Protein AF-A0A9E5UVK5-F1 (afdb_monomer)

Radius of gyration: 18.66 Å; Cα contacts (8 Å, |Δi|>4): 132; chains: 1; bounding box: 50×35×37 Å

pLDDT: mean 87.18, std 18.0, range [34.25, 98.62]

Foldseek 3Di:
DEAEQAFPQADLAALDGDPPTAAHLAYEHEDDRGVNCVDPPRVRSHRHYHYDYPPDDCPPPVVVPDPDDDDDPVNVVVPDDDDDPPDDPPDPPPDDPPPPD

Solvent-accessible surface area (backbone atoms only — not comparable to full-atom values): 6326 Å² total; per-residue (Å²): 97,74,22,71,59,49,32,64,48,49,37,53,74,68,2,50,65,43,96,80,41,51,68,19,59,27,20,46,19,62,77,52,85,48,58,4,57,73,24,75,67,21,34,74,29,27,47,50,78,40,73,43,82,80,77,76,66,86,81,40,69,71,63,74,67,59,88,78,79,86,87,40,76,64,61,52,57,73,68,52,77,88,78,67,89,86,67,65,92,73,79,68,77,90,69,80,81,78,78,81,127

Mean predicted aligned error: 8.2 Å

Sequence (101 aa):
MIAVDCPSGLDCDTGELDPLTLEADETVTFGAAKPGLLTFPGAEAVGVLHIANIGLDPALETLAQVKLELATAETVRAALPERPATRTKAPLARRLWFLVA

Structure (mmCIF, N/CA/C/O backbone):
data_AF-A0A9E5UVK5-F1
#
_entry.id   AF-A0A9E5UVK5-F1
#
loop_
_atom_site.group_PDB
_atom_site.id
_atom_site.type_symbol
_atom_site.label_atom_id
_atom_site.label_alt_id
_atom_site.label_comp_id
_atom_site.label_asym_id
_atom_site.label_entity_id
_atom_site.label_seq_id
_atom_site.pdbx_PDB_ins_code
_atom_site.Cartn_x
_atom_site.Cartn_y
_atom_site.Cartn_z
_atom_site.occupancy
_atom_site.B_iso_or_equiv
_atom_site.auth_seq_id
_atom_site.auth_comp_id
_atom_site.auth_asym_id
_atom_site.auth_atom_id
_atom_site.pdbx_PDB_model_num
ATOM 1 N N . MET A 1 1 ? -15.974 -8.384 5.811 1.00 91.88 1 MET A N 1
ATOM 2 C CA . MET A 1 1 ? -16.244 -6.972 5.495 1.00 91.88 1 MET A CA 1
ATOM 3 C C . MET A 1 1 ? -15.277 -6.535 4.415 1.00 91.88 1 MET A C 1
ATOM 5 O O . MET A 1 1 ? -14.105 -6.874 4.498 1.00 91.88 1 MET A O 1
ATOM 9 N N . ILE A 1 2 ? -15.782 -5.832 3.402 1.00 97.88 2 ILE A N 1
ATOM 10 C CA . ILE A 1 2 ? -14.988 -5.392 2.251 1.00 97.88 2 ILE A CA 1
ATOM 11 C C . ILE A 1 2 ? -14.930 -3.869 2.269 1.00 97.88 2 ILE A C 1
ATOM 13 O O . ILE A 1 2 ? -15.978 -3.218 2.259 1.00 97.88 2 ILE A O 1
ATOM 17 N N . ALA A 1 3 ? -13.722 -3.319 2.287 1.00 98.19 3 ALA A N 1
ATOM 18 C CA . ALA A 1 3 ? -13.494 -1.898 2.103 1.00 98.19 3 ALA A CA 1
ATOM 19 C C . ALA A 1 3 ? -13.378 -1.562 0.612 1.00 98.19 3 ALA A C 1
ATOM 21 O O . ALA A 1 3 ? -12.741 -2.274 -0.170 1.00 98.19 3 ALA A O 1
ATOM 22 N N . VAL A 1 4 ? -13.999 -0.453 0.223 1.00 98.00 4 VAL A N 1
ATOM 23 C CA . VAL A 1 4 ? -13.909 0.091 -1.131 1.00 98.00 4 VAL A CA 1
ATOM 24 C C . VAL A 1 4 ? -12.973 1.287 -1.077 1.00 98.00 4 VAL A C 1
ATOM 26 O O . VAL A 1 4 ? -13.208 2.232 -0.334 1.00 98.00 4 VAL A O 1
ATOM 29 N N . ASP A 1 5 ? -11.918 1.231 -1.875 1.00 97.50 5 ASP A N 1
ATOM 30 C CA . ASP A 1 5 ? -10.780 2.144 -1.911 1.00 97.50 5 ASP A CA 1
ATOM 31 C C . ASP A 1 5 ? -9.832 2.074 -0.704 1.00 97.50 5 ASP A C 1
ATOM 33 O O . ASP A 1 5 ? -8.639 1.799 -0.884 1.00 97.50 5 ASP A O 1
ATOM 37 N N . CYS A 1 6 ? -10.365 2.269 0.503 1.00 97.31 6 CYS A N 1
ATOM 38 C CA . CYS A 1 6 ? -9.663 2.144 1.779 1.00 97.31 6 CYS A CA 1
ATOM 39 C C . CYS A 1 6 ? -10.637 1.831 2.931 1.00 97.31 6 CYS A C 1
ATOM 41 O O . CYS A 1 6 ? -11.833 2.134 2.827 1.00 97.31 6 CYS A O 1
ATOM 43 N N . PRO A 1 7 ? -10.163 1.231 4.037 1.00 98.00 7 PRO A N 1
ATOM 44 C CA . PRO A 1 7 ? -10.939 1.141 5.269 1.00 98.00 7 PRO A CA 1
ATOM 45 C C . PRO A 1 7 ? -11.406 2.526 5.729 1.00 98.00 7 PRO A C 1
ATOM 47 O O . PRO A 1 7 ? -10.629 3.477 5.781 1.00 98.00 7 PRO A O 1
ATOM 50 N N . SER A 1 8 ? -12.688 2.664 6.067 1.00 97.50 8 SER A N 1
ATOM 51 C CA . SER A 1 8 ? -13.209 3.943 6.560 1.00 97.50 8 SER A CA 1
ATOM 52 C C . SER A 1 8 ? -12.552 4.302 7.894 1.00 97.50 8 SER A C 1
ATOM 54 O O . SER A 1 8 ? -12.638 3.519 8.835 1.00 97.50 8 SER A O 1
ATOM 56 N N . GLY A 1 9 ? -11.925 5.481 7.961 1.00 96.94 9 GLY A N 1
ATOM 57 C CA . GLY A 1 9 ? -11.139 5.939 9.115 1.00 96.94 9 GLY A CA 1
ATOM 58 C C . GLY A 1 9 ? -9.619 5.849 8.923 1.00 96.94 9 GLY A C 1
ATOM 59 O O . GLY A 1 9 ? -8.887 6.433 9.715 1.00 96.94 9 GLY A O 1
ATOM 60 N N . LEU A 1 10 ? -9.144 5.194 7.857 1.00 98.19 10 LEU A N 1
ATOM 61 C CA . LEU A 1 10 ? -7.728 5.152 7.486 1.00 98.19 10 LEU A CA 1
ATOM 62 C C . LEU A 1 10 ? -7.335 6.382 6.650 1.00 98.19 10 LEU A C 1
ATOM 64 O O . LEU A 1 10 ? -7.989 6.702 5.653 1.00 98.19 10 LEU A O 1
ATOM 68 N N . ASP A 1 11 ? -6.223 7.028 7.001 1.00 98.06 11 ASP A N 1
ATOM 69 C CA . ASP A 1 11 ? -5.550 8.015 6.153 1.00 98.06 11 ASP A CA 1
ATOM 70 C C . ASP A 1 11 ? -4.714 7.300 5.075 1.00 98.06 11 ASP A C 1
ATOM 72 O O . ASP A 1 11 ? -3.746 6.590 5.360 1.00 98.06 11 ASP A O 1
ATOM 76 N N . CYS A 1 12 ? -5.103 7.477 3.810 1.00 96.62 12 CYS A N 1
ATOM 77 C CA . CYS A 1 12 ? -4.488 6.803 2.665 1.00 96.62 12 CYS A CA 1
ATOM 78 C C . CYS A 1 12 ? -3.061 7.259 2.350 1.00 96.62 12 CYS A C 1
ATOM 80 O O . CYS A 1 12 ? -2.353 6.542 1.639 1.00 96.62 12 CYS A O 1
ATOM 82 N N . ASP A 1 13 ? -2.630 8.413 2.844 1.00 96.56 13 ASP A N 1
ATOM 83 C CA . ASP A 1 13 ? -1.293 8.940 2.589 1.00 96.56 13 ASP A CA 1
ATOM 84 C C . ASP A 1 13 ? -0.314 8.523 3.690 1.00 96.56 13 ASP A C 1
ATOM 86 O O . ASP A 1 13 ? 0.837 8.192 3.397 1.00 96.56 13 ASP A O 1
ATOM 90 N N . THR A 1 14 ? -0.769 8.503 4.945 1.00 97.62 14 THR A N 1
ATOM 91 C CA . THR A 1 14 ? 0.097 8.288 6.118 1.00 97.62 14 THR A CA 1
ATOM 92 C C . THR A 1 14 ? -0.020 6.890 6.727 1.00 97.62 14 THR A C 1
ATOM 94 O O . THR A 1 14 ? 0.958 6.382 7.275 1.00 97.62 14 THR A O 1
ATOM 97 N N . GLY A 1 15 ? -1.186 6.250 6.612 1.00 97.94 15 GLY A N 1
ATOM 98 C CA . GLY A 1 15 ? -1.512 5.004 7.307 1.00 97.94 15 GLY A CA 1
ATOM 99 C C . GLY A 1 15 ? -1.978 5.207 8.752 1.00 97.94 15 GLY A C 1
ATOM 100 O O . GLY A 1 15 ? -2.122 4.223 9.478 1.00 97.94 15 GLY A O 1
ATOM 101 N N . GLU A 1 16 ? -2.207 6.448 9.192 1.00 98.44 16 GLU A N 1
ATOM 102 C CA . GLU A 1 16 ? -2.845 6.721 10.482 1.00 98.44 16 GLU A CA 1
ATOM 103 C C . GLU A 1 16 ? -4.299 6.224 10.489 1.00 98.44 16 GLU A C 1
ATOM 105 O O . GLU A 1 16 ? -4.988 6.242 9.468 1.00 98.44 16 GLU A O 1
ATOM 110 N N . LEU A 1 17 ? -4.761 5.764 11.654 1.00 98.19 17 LEU A N 1
ATOM 111 C CA . LEU A 1 17 ? -6.114 5.252 11.849 1.00 98.19 17 LEU A CA 1
ATOM 112 C C . LEU A 1 17 ? -6.877 6.130 12.836 1.00 98.19 17 LEU A C 1
ATOM 114 O O . LEU A 1 17 ? -6.399 6.401 13.940 1.00 98.19 17 LEU A O 1
ATOM 118 N N . ASP A 1 18 ? -8.100 6.505 12.472 1.00 98.00 18 ASP A N 1
ATOM 119 C CA . ASP A 1 18 ? -9.081 6.992 13.435 1.00 98.00 18 ASP A CA 1
ATOM 120 C C . ASP A 1 18 ? -9.393 5.881 14.462 1.00 98.00 18 ASP A C 1
ATOM 122 O O . ASP A 1 18 ? -9.448 4.704 14.082 1.00 98.00 18 ASP A O 1
ATOM 126 N N . PRO A 1 19 ? -9.646 6.204 15.746 1.00 96.88 19 PRO A N 1
ATOM 127 C CA . PRO A 1 19 ? -10.001 5.209 16.762 1.00 96.88 19 PRO A CA 1
ATOM 128 C C . PRO A 1 19 ? -11.234 4.351 16.439 1.00 96.88 19 PRO A C 1
ATOM 130 O O . PRO A 1 19 ? -11.417 3.298 17.049 1.00 96.88 19 PRO A O 1
ATOM 133 N N . LEU A 1 20 ? -12.096 4.805 15.526 1.00 96.50 20 LEU A N 1
ATOM 134 C CA . LEU A 1 20 ? -13.286 4.096 15.057 1.00 96.50 20 LEU A CA 1
ATOM 135 C C . LEU A 1 20 ? -13.071 3.390 13.710 1.00 96.50 20 LEU A C 1
ATOM 137 O O . LEU A 1 20 ? -14.046 2.920 13.117 1.00 96.50 20 LEU A O 1
ATOM 141 N N . THR A 1 21 ? -11.829 3.313 13.218 1.00 97.38 21 THR A N 1
ATOM 142 C CA . THR A 1 21 ? -11.519 2.595 11.978 1.00 97.38 21 THR A CA 1
ATOM 143 C C . THR A 1 21 ? -11.944 1.140 12.101 1.00 97.38 21 THR A C 1
ATOM 145 O O . THR A 1 21 ? -11.631 0.457 13.076 1.00 97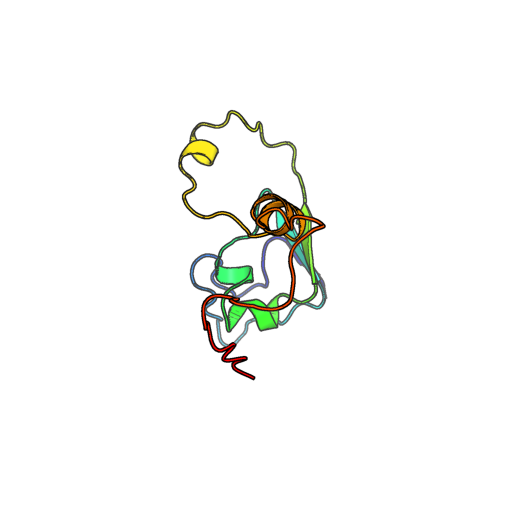.38 21 THR A O 1
ATOM 148 N N . LEU A 1 22 ? -12.647 0.660 11.082 1.00 93.31 22 LEU A N 1
ATOM 149 C CA . LEU A 1 22 ? -13.044 -0.735 10.982 1.00 93.31 22 LEU A CA 1
ATOM 150 C C . LEU A 1 22 ? -12.009 -1.516 10.163 1.00 93.31 22 LEU A C 1
ATOM 152 O O . LEU A 1 22 ? -11.752 -1.168 9.012 1.00 93.31 22 LEU A O 1
ATOM 156 N N . GLU A 1 23 ? -11.463 -2.590 10.731 1.00 96.12 23 GLU A N 1
ATOM 157 C CA . GLU A 1 23 ? -10.550 -3.503 10.029 1.00 96.12 23 GLU A CA 1
ATOM 158 C C . GLU A 1 23 ? -11.287 -4.290 8.942 1.00 96.12 23 GLU A C 1
ATOM 160 O O . GLU A 1 23 ? -12.267 -4.979 9.221 1.00 96.12 23 GLU A O 1
ATOM 165 N N . ALA A 1 24 ? -10.822 -4.203 7.699 1.00 98.19 24 ALA A N 1
ATOM 166 C CA . ALA A 1 24 ? -11.381 -4.931 6.571 1.00 98.19 24 ALA A CA 1
ATOM 167 C C . ALA A 1 24 ? -10.767 -6.334 6.435 1.00 98.19 24 ALA A C 1
ATOM 169 O O . ALA A 1 24 ? -9.571 -6.521 6.636 1.00 98.19 24 ALA A O 1
ATOM 170 N N . ASP A 1 25 ? -11.575 -7.312 6.011 1.00 98.50 25 ASP A N 1
ATOM 171 C CA . ASP A 1 25 ? -11.057 -8.629 5.604 1.00 98.50 25 ASP A CA 1
ATOM 172 C C . ASP A 1 25 ? -10.400 -8.540 4.214 1.00 98.50 25 ASP A C 1
ATOM 174 O O . ASP A 1 25 ? -9.398 -9.198 3.931 1.00 98.50 25 ASP A O 1
ATOM 178 N N . GLU A 1 26 ? -10.963 -7.692 3.347 1.00 98.56 26 GLU A N 1
ATOM 179 C CA . GLU A 1 26 ? -10.469 -7.400 2.002 1.00 98.56 26 GLU A CA 1
ATOM 180 C C . GLU A 1 26 ? -10.654 -5.910 1.683 1.00 98.56 26 GLU A C 1
ATOM 182 O O . GLU A 1 26 ? -11.670 -5.307 2.043 1.00 98.56 26 GLU A O 1
ATOM 187 N N . THR A 1 27 ? -9.719 -5.326 0.936 1.00 98.62 27 THR A N 1
ATOM 188 C CA . THR A 1 27 ? -9.804 -3.951 0.428 1.00 98.62 27 THR A CA 1
ATOM 189 C C . THR A 1 27 ? -9.611 -3.947 -1.080 1.00 98.62 27 THR A C 1
ATOM 191 O O . THR A 1 27 ? -8.596 -4.427 -1.582 1.00 98.62 27 THR A O 1
ATOM 194 N N . VAL A 1 28 ? -10.548 -3.355 -1.820 1.00 98.56 28 VAL A N 1
ATOM 195 C CA . VAL A 1 28 ? -10.420 -3.149 -3.271 1.00 98.56 28 VAL A CA 1
ATOM 196 C C . VAL A 1 28 ? -10.093 -1.688 -3.538 1.00 98.56 28 VAL A C 1
ATOM 198 O O . VAL A 1 28 ? -10.968 -0.834 -3.445 1.00 98.56 28 VAL A O 1
ATOM 201 N N . THR A 1 29 ? -8.842 -1.402 -3.885 1.00 98.00 29 THR A N 1
ATOM 202 C CA . THR A 1 29 ? -8.360 -0.055 -4.203 1.00 98.00 29 THR A CA 1
ATOM 203 C C . THR A 1 29 ? -8.240 0.162 -5.706 1.00 98.00 29 THR A C 1
ATOM 205 O O . THR A 1 29 ? -8.039 -0.788 -6.460 1.00 98.00 29 THR A O 1
ATOM 208 N N . PHE A 1 30 ? -8.361 1.405 -6.170 1.00 96.75 30 PHE A N 1
ATOM 209 C C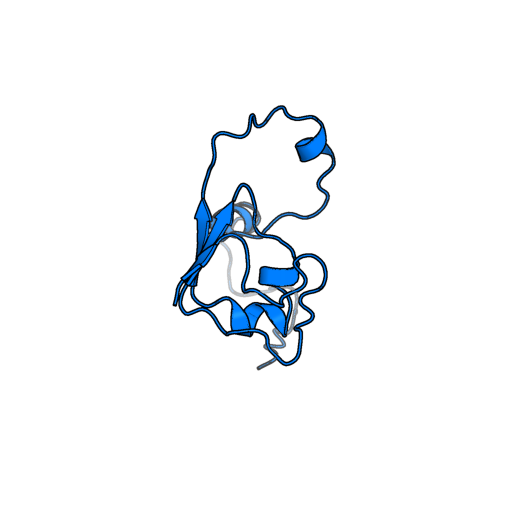A . PHE A 1 30 ? -8.413 1.701 -7.606 1.00 96.75 30 PHE A CA 1
ATOM 210 C C . PHE A 1 30 ? -7.140 2.356 -8.134 1.00 96.75 30 PHE A C 1
ATOM 212 O O . PHE A 1 30 ? -6.597 3.273 -7.512 1.00 96.75 30 PHE A O 1
ATOM 219 N N . GLY A 1 31 ? -6.707 1.918 -9.317 1.00 93.62 31 GLY A N 1
ATOM 220 C CA . GLY A 1 31 ? -5.590 2.494 -10.069 1.00 93.62 31 GLY A CA 1
ATOM 221 C C . GLY A 1 31 ? -4.220 2.107 -9.517 1.00 93.62 31 GLY A C 1
ATOM 222 O O . GLY A 1 31 ? -3.431 1.487 -10.224 1.00 93.62 31 GLY A O 1
ATOM 223 N N . ALA A 1 32 ? -3.950 2.434 -8.256 1.00 93.25 32 ALA A N 1
ATOM 224 C CA . ALA A 1 32 ? -2.702 2.120 -7.570 1.00 93.25 32 ALA A CA 1
ATOM 225 C C . ALA A 1 32 ? -2.932 1.929 -6.064 1.00 93.25 32 ALA A C 1
ATOM 227 O O . ALA A 1 32 ? -3.901 2.443 -5.497 1.00 93.25 32 ALA A O 1
ATOM 228 N N . ALA A 1 33 ? -2.018 1.205 -5.414 1.00 95.56 33 ALA A N 1
ATOM 229 C CA . ALA A 1 33 ? -1.974 1.136 -3.959 1.00 95.56 33 ALA A CA 1
ATOM 230 C C . ALA A 1 33 ? -1.527 2.483 -3.381 1.00 95.56 33 ALA A C 1
ATOM 232 O O . ALA A 1 33 ? -0.504 3.032 -3.795 1.00 95.56 33 ALA A O 1
ATOM 233 N N . LYS A 1 34 ? -2.292 2.999 -2.418 1.00 95.69 34 LYS A N 1
ATOM 234 C CA . LYS A 1 34 ? -1.944 4.218 -1.686 1.00 95.69 34 LYS A CA 1
ATOM 235 C C . LYS A 1 34 ? -0.934 3.889 -0.575 1.00 95.69 34 LYS A C 1
ATOM 237 O O . LYS A 1 34 ? -1.011 2.787 -0.024 1.00 95.69 34 LYS A O 1
ATOM 242 N N . PRO A 1 35 ? -0.003 4.795 -0.224 1.00 96.81 35 PRO A N 1
ATOM 243 C CA . PRO A 1 35 ? 1.053 4.505 0.752 1.00 96.81 35 PRO A CA 1
ATOM 244 C C . PRO A 1 35 ? 0.527 4.066 2.125 1.00 96.81 35 PRO A C 1
ATOM 246 O O . PRO A 1 35 ? 1.058 3.124 2.716 1.00 96.81 35 PRO A O 1
ATOM 249 N N . GLY A 1 36 ? -0.549 4.687 2.605 1.00 97.81 36 GLY A N 1
ATOM 250 C CA . GLY A 1 36 ? -1.185 4.373 3.883 1.00 97.81 36 GLY A CA 1
ATOM 251 C C . GLY A 1 36 ? -1.806 2.977 3.950 1.00 97.81 36 GLY A C 1
ATOM 252 O O . GLY A 1 36 ? -1.930 2.421 5.034 1.00 97.81 36 GLY A O 1
ATOM 253 N N . LEU A 1 37 ? -2.102 2.345 2.805 1.00 98.06 37 LEU A N 1
ATOM 254 C CA . LEU A 1 37 ? -2.570 0.950 2.759 1.00 98.06 37 LEU A CA 1
ATOM 255 C C . LEU A 1 37 ? -1.444 -0.067 3.000 1.00 98.06 37 LEU A C 1
ATOM 257 O O . LEU A 1 37 ? -1.704 -1.252 3.190 1.00 98.06 37 LEU A O 1
ATOM 261 N N . LEU A 1 38 ? -0.191 0.384 2.928 1.00 97.25 38 LEU A N 1
ATOM 262 C CA . LEU A 1 38 ? 1.016 -0.436 3.051 1.00 97.25 38 LEU A CA 1
ATOM 263 C C . LEU A 1 38 ? 1.884 -0.015 4.245 1.00 97.25 38 LEU A C 1
ATOM 265 O O . LEU A 1 38 ? 2.903 -0.646 4.520 1.00 97.25 38 LEU A O 1
ATOM 269 N N . THR A 1 39 ? 1.489 1.053 4.939 1.00 97.62 39 THR A N 1
ATOM 270 C CA . THR A 1 39 ? 2.206 1.626 6.078 1.00 97.62 39 THR A CA 1
ATOM 271 C C . THR A 1 39 ? 1.458 1.284 7.357 1.00 97.62 39 THR A C 1
ATOM 273 O O . THR A 1 39 ? 0.239 1.409 7.418 1.00 97.62 39 THR A O 1
ATOM 276 N N . PHE A 1 40 ? 2.176 0.828 8.382 1.00 97.12 40 PHE A N 1
ATOM 277 C CA . PHE A 1 40 ? 1.581 0.542 9.687 1.00 97.12 40 PHE A CA 1
ATOM 278 C C . PHE A 1 40 ? 1.256 1.848 10.435 1.00 97.12 40 PHE A C 1
ATOM 280 O O . PHE A 1 40 ? 2.063 2.778 10.374 1.00 97.12 40 PHE A O 1
ATOM 287 N N . PRO A 1 41 ? 0.132 1.918 11.176 1.00 97.19 41 PRO A N 1
ATOM 288 C CA . PRO A 1 41 ? -0.797 0.818 11.477 1.00 97.19 41 PRO A CA 1
ATOM 289 C C . PRO A 1 41 ? -1.813 0.493 10.368 1.00 97.19 41 PRO A C 1
ATOM 291 O O . PRO A 1 41 ? -2.384 -0.591 10.382 1.00 97.19 41 PRO A O 1
ATOM 294 N N . GLY A 1 42 ? -2.013 1.372 9.384 1.00 97.56 42 GLY A N 1
ATOM 295 C CA . GLY A 1 42 ? -3.008 1.207 8.320 1.00 97.56 42 GLY A CA 1
ATOM 296 C C . GLY A 1 42 ? -2.979 -0.150 7.611 1.00 97.56 42 GLY A C 1
ATOM 297 O O . GLY A 1 42 ? -4.031 -0.743 7.396 1.00 97.56 42 GLY A O 1
ATOM 298 N N . ALA A 1 43 ? -1.791 -0.695 7.341 1.00 97.62 43 ALA A N 1
ATOM 299 C CA . ALA A 1 43 ? -1.618 -2.017 6.732 1.00 97.62 43 ALA A CA 1
ATOM 300 C C . ALA A 1 43 ? -2.310 -3.170 7.496 1.00 97.62 43 ALA A C 1
ATOM 302 O O . ALA A 1 43 ? -2.707 -4.151 6.869 1.00 97.62 43 ALA A O 1
ATOM 303 N N . GLU A 1 44 ? -2.490 -3.064 8.818 1.00 97.06 44 GLU A N 1
ATOM 304 C CA . GLU A 1 44 ? -3.199 -4.076 9.622 1.00 97.06 44 GLU A CA 1
ATOM 305 C C . GLU A 1 44 ? -4.711 -4.032 9.393 1.00 97.06 44 GLU A C 1
ATOM 307 O O . GLU A 1 44 ? -5.366 -5.070 9.399 1.00 97.06 44 GLU A O 1
ATOM 312 N N . ALA A 1 45 ? -5.261 -2.850 9.110 1.00 97.62 45 ALA A N 1
ATOM 313 C CA . ALA A 1 45 ? -6.694 -2.653 8.914 1.00 97.62 45 ALA A CA 1
ATOM 314 C C . ALA A 1 45 ? -7.176 -2.970 7.486 1.00 97.62 45 ALA A C 1
ATOM 316 O O . ALA A 1 45 ? -8.374 -2.899 7.217 1.00 97.62 45 ALA A O 1
ATOM 317 N N . VAL A 1 46 ? -6.271 -3.275 6.550 1.00 98.12 46 VAL A N 1
ATOM 318 C CA . VAL A 1 46 ? -6.580 -3.413 5.112 1.00 98.12 46 VAL A CA 1
ATOM 319 C C . VAL A 1 46 ? -6.999 -4.833 4.715 1.00 98.12 46 VAL A C 1
ATOM 321 O O . VAL A 1 46 ? -7.717 -4.997 3.722 1.00 98.12 46 VAL A O 1
ATOM 324 N N . GLY A 1 47 ? -6.560 -5.854 5.454 1.00 97.62 47 GLY A N 1
ATOM 325 C CA . GLY A 1 47 ? -6.773 -7.253 5.077 1.00 97.62 47 GLY A CA 1
ATOM 326 C C . GLY A 1 47 ? -6.098 -7.604 3.744 1.00 97.62 47 GLY A C 1
ATOM 327 O O . GLY A 1 47 ? -4.978 -7.169 3.459 1.00 97.62 47 GLY A O 1
ATOM 328 N N . VAL A 1 48 ? -6.762 -8.400 2.901 1.00 98.12 48 VAL A N 1
ATOM 329 C CA . VAL A 1 48 ? -6.253 -8.710 1.554 1.00 98.12 48 VAL A CA 1
ATOM 330 C C . VAL A 1 48 ? -6.463 -7.513 0.623 1.00 98.12 48 VAL A C 1
ATOM 332 O O . VAL A 1 48 ? -7.592 -7.127 0.328 1.00 98.12 48 VAL A O 1
ATOM 335 N N . LEU A 1 49 ? -5.368 -6.935 0.122 1.00 97.88 49 LEU A N 1
ATOM 336 C CA . LEU A 1 49 ? -5.415 -5.796 -0.795 1.00 97.88 49 LEU A CA 1
ATOM 337 C C . LEU A 1 49 ? -5.516 -6.242 -2.263 1.00 97.88 49 LEU A C 1
ATOM 339 O O . LEU A 1 49 ? -4.636 -6.924 -2.790 1.00 97.88 49 LEU A O 1
ATOM 343 N N . HIS A 1 50 ? -6.543 -5.756 -2.953 1.00 97.88 50 HIS A N 1
ATOM 344 C CA . HIS A 1 50 ? -6.744 -5.898 -4.391 1.00 97.88 50 HIS A CA 1
ATOM 345 C C . HIS A 1 50 ? -6.581 -4.539 -5.077 1.00 97.88 50 HIS A C 1
ATOM 347 O O . HIS A 1 50 ? -7.226 -3.569 -4.690 1.00 97.88 50 HIS A O 1
ATOM 353 N N . ILE A 1 51 ? -5.761 -4.466 -6.130 1.00 97.00 51 ILE A N 1
ATOM 354 C CA . ILE A 1 51 ? -5.608 -3.253 -6.947 1.00 97.00 51 ILE A CA 1
ATOM 355 C C . ILE A 1 51 ? -6.407 -3.439 -8.238 1.00 97.00 51 ILE A C 1
ATOM 357 O O . ILE A 1 51 ? -6.001 -4.172 -9.140 1.00 97.00 51 ILE A O 1
ATOM 361 N N . ALA A 1 52 ? -7.564 -2.793 -8.318 1.00 97.50 52 ALA A N 1
ATOM 362 C CA . ALA A 1 52 ? -8.445 -2.840 -9.471 1.00 97.50 52 ALA A CA 1
ATOM 363 C C . ALA A 1 52 ? -8.020 -1.817 -10.536 1.00 97.50 52 ALA A C 1
ATOM 365 O O . ALA A 1 52 ? -7.903 -0.615 -10.276 1.00 97.50 52 ALA A O 1
ATOM 366 N N . ASN A 1 53 ? -7.838 -2.298 -11.767 1.00 94.06 53 ASN A N 1
ATOM 367 C CA . ASN A 1 53 ? -7.643 -1.440 -12.927 1.00 94.06 53 ASN A CA 1
ATOM 368 C C . ASN A 1 53 ? -8.995 -0.856 -13.367 1.00 94.06 53 ASN A C 1
ATOM 370 O O . ASN A 1 53 ? -9.913 -1.598 -13.708 1.00 94.06 53 ASN A O 1
ATOM 374 N N . ILE A 1 54 ? -9.094 0.472 -13.381 1.00 95.56 54 ILE A N 1
ATOM 375 C CA . ILE A 1 54 ? -10.299 1.218 -13.775 1.00 95.56 54 ILE A CA 1
ATOM 376 C C . ILE A 1 54 ? -10.187 1.845 -15.177 1.00 95.56 54 ILE A C 1
ATOM 378 O O . ILE A 1 54 ? -11.005 2.683 -15.543 1.00 95.56 54 ILE A O 1
ATOM 382 N N . GLY A 1 55 ? -9.178 1.455 -15.962 1.00 94.56 55 GLY A N 1
ATOM 383 C CA . GLY A 1 55 ? -8.963 1.953 -17.323 1.00 94.56 55 GLY A CA 1
ATOM 384 C C . GLY A 1 55 ? -8.259 3.309 -17.388 1.00 94.56 55 GLY A C 1
ATOM 385 O O . GLY A 1 55 ? -8.540 4.091 -18.292 1.00 94.56 55 GLY A O 1
ATOM 386 N N . LEU A 1 56 ? -7.365 3.603 -16.435 1.00 91.44 56 LEU A N 1
ATOM 387 C CA . LEU A 1 56 ? -6.522 4.801 -16.505 1.00 91.44 56 LEU A CA 1
ATOM 388 C C . LEU A 1 56 ? -5.590 4.716 -17.718 1.00 91.44 56 LEU A C 1
ATOM 390 O O . LEU A 1 56 ? -4.946 3.688 -17.931 1.00 91.44 56 LEU A O 1
ATOM 394 N N . ASP A 1 57 ? -5.500 5.801 -18.486 1.00 93.38 57 ASP A N 1
ATOM 395 C CA . ASP A 1 57 ? -4.526 5.915 -19.570 1.00 93.38 57 ASP A CA 1
ATOM 396 C C . ASP A 1 57 ? -3.106 5.990 -18.969 1.00 93.38 57 ASP A C 1
ATOM 398 O O . ASP A 1 57 ? -2.824 6.904 -18.188 1.00 93.38 57 ASP A O 1
ATOM 402 N N . PRO A 1 58 ? -2.192 5.060 -19.308 1.00 87.50 58 PRO A N 1
ATOM 403 C CA . PRO A 1 58 ? -0.812 5.098 -18.827 1.00 87.50 58 PRO A CA 1
ATOM 404 C C . PRO A 1 58 ? -0.054 6.379 -19.207 1.00 87.50 58 PRO A C 1
ATOM 406 O O . PRO A 1 58 ? 0.951 6.695 -18.574 1.00 87.50 58 PRO A O 1
ATOM 409 N N . ALA A 1 59 ? -0.515 7.110 -20.227 1.00 91.69 59 ALA A N 1
ATOM 410 C CA . ALA A 1 59 ? 0.080 8.363 -20.686 1.00 91.69 59 ALA A CA 1
ATOM 411 C C . ALA A 1 59 ? -0.401 9.608 -19.915 1.00 91.69 59 ALA A C 1
ATOM 413 O O . ALA A 1 59 ? -0.027 10.726 -20.273 1.00 91.69 59 ALA A O 1
ATOM 414 N N . LEU A 1 60 ? -1.216 9.451 -18.864 1.00 91.69 60 LEU A N 1
ATOM 415 C CA . LEU A 1 60 ? -1.625 10.573 -18.019 1.00 91.69 60 LEU A CA 1
ATOM 416 C C . LEU A 1 60 ? -0.405 11.268 -17.400 1.00 91.69 60 LEU A C 1
ATOM 418 O O . LEU A 1 60 ? 0.386 10.654 -16.683 1.00 91.69 60 LEU A O 1
ATOM 422 N N . GLU A 1 61 ? -0.296 12.582 -17.604 1.00 92.38 61 GLU A N 1
ATOM 423 C CA . GLU A 1 61 ? 0.810 13.389 -17.066 1.00 92.38 61 GLU A CA 1
ATOM 424 C C . GLU A 1 61 ? 0.922 13.294 -15.538 1.00 92.38 61 GLU A C 1
ATOM 426 O O . GLU A 1 61 ? 2.018 13.357 -14.985 1.00 92.38 61 GLU A O 1
ATOM 431 N N . THR A 1 62 ? -0.202 13.102 -14.844 1.00 88.50 62 THR A N 1
ATOM 432 C CA . THR A 1 62 ? -0.237 12.923 -13.388 1.00 88.50 62 THR A CA 1
ATOM 433 C C . THR A 1 62 ? 0.440 11.629 -12.941 1.00 88.50 62 THR A C 1
ATOM 435 O O . THR A 1 62 ? 1.094 11.629 -11.900 1.00 88.50 62 THR A O 1
ATOM 438 N N . LEU A 1 63 ? 0.362 10.550 -13.728 1.00 87.19 63 LEU A N 1
ATOM 439 C CA . LEU A 1 63 ? 1.061 9.297 -13.428 1.00 87.19 63 LEU A CA 1
ATOM 440 C C . LEU A 1 63 ? 2.577 9.463 -13.564 1.00 87.19 63 LEU A C 1
ATOM 442 O O . LEU A 1 63 ? 3.324 8.938 -12.743 1.00 87.19 63 LEU A O 1
ATOM 446 N N . ALA A 1 64 ? 3.035 10.264 -14.530 1.00 87.38 64 ALA A N 1
ATOM 447 C CA . ALA A 1 64 ? 4.457 10.560 -14.708 1.00 87.38 64 ALA A CA 1
ATOM 448 C C . ALA A 1 64 ? 5.073 11.350 -13.533 1.00 87.38 64 ALA A C 1
ATOM 450 O O . ALA A 1 64 ? 6.294 11.383 -13.383 1.00 87.38 64 ALA A O 1
ATOM 451 N N . GLN A 1 65 ? 4.249 11.988 -12.696 1.00 90.06 65 GLN A N 1
ATOM 452 C CA . GLN A 1 65 ? 4.699 12.730 -11.513 1.00 90.06 65 GLN A CA 1
ATOM 453 C C . GLN A 1 65 ? 4.801 11.859 -10.252 1.00 90.06 65 GLN A C 1
ATOM 455 O O . GLN A 1 65 ? 5.354 12.314 -9.245 1.00 90.06 65 GLN A O 1
ATOM 460 N N . VAL A 1 66 ? 4.289 10.625 -10.284 1.00 90.50 66 VAL A N 1
ATOM 461 C CA . VAL A 1 66 ? 4.349 9.698 -9.151 1.00 90.50 66 VAL A CA 1
ATOM 462 C C . VAL A 1 66 ? 5.798 9.258 -8.931 1.00 90.50 66 VAL A C 1
ATOM 464 O O . VAL A 1 66 ? 6.456 8.745 -9.830 1.00 90.50 66 VAL A O 1
ATOM 467 N N . LYS A 1 67 ? 6.310 9.476 -7.714 1.00 91.88 67 LYS A N 1
ATOM 468 C CA . LYS A 1 67 ? 7.710 9.185 -7.341 1.00 91.88 67 LYS A CA 1
ATOM 469 C C . LYS A 1 67 ? 7.884 7.891 -6.549 1.00 91.88 67 LYS A C 1
ATOM 471 O O . LYS A 1 67 ? 9.012 7.530 -6.224 1.00 91.88 67 LYS A O 1
ATOM 476 N N . LEU A 1 68 ? 6.779 7.246 -6.189 1.00 91.75 68 LEU A N 1
ATOM 477 C CA . LEU A 1 68 ? 6.756 6.024 -5.400 1.00 91.75 68 LEU A CA 1
ATOM 478 C C . LEU A 1 68 ? 6.253 4.874 -6.268 1.00 91.75 68 LEU A C 1
ATOM 480 O O . LEU A 1 68 ? 5.231 5.004 -6.935 1.00 91.75 68 LEU A O 1
ATOM 484 N N . GLU A 1 69 ? 6.949 3.744 -6.217 1.00 91.56 69 GLU A N 1
ATOM 485 C CA . GLU A 1 69 ? 6.564 2.530 -6.929 1.00 91.56 69 GLU A CA 1
ATOM 486 C C . GLU A 1 69 ? 6.408 1.376 -5.937 1.00 91.56 69 GLU A C 1
ATOM 488 O O . GLU A 1 69 ? 7.219 1.204 -5.022 1.00 91.56 69 GLU A O 1
ATOM 493 N N . LEU A 1 70 ? 5.359 0.574 -6.122 1.00 92.31 70 LEU A N 1
ATOM 494 C CA . LEU A 1 70 ? 5.162 -0.647 -5.354 1.00 92.31 70 LEU A CA 1
ATOM 495 C C . LEU A 1 70 ? 6.125 -1.726 -5.856 1.00 92.31 70 LEU A C 1
ATOM 497 O O . LEU A 1 70 ? 6.024 -2.184 -6.993 1.00 92.31 70 LEU A O 1
ATOM 501 N N . ALA A 1 71 ? 7.031 -2.176 -4.991 1.00 93.31 71 ALA A N 1
ATOM 502 C CA . ALA A 1 71 ? 7.910 -3.292 -5.309 1.00 93.31 71 ALA A CA 1
ATOM 503 C C . ALA A 1 71 ? 7.094 -4.588 -5.441 1.00 93.31 71 ALA A C 1
ATOM 505 O O . ALA A 1 71 ? 6.514 -5.077 -4.471 1.00 93.31 71 ALA A O 1
ATOM 506 N N . THR A 1 72 ? 7.069 -5.167 -6.640 1.00 91.88 72 THR A N 1
ATOM 507 C CA . THR A 1 72 ? 6.420 -6.450 -6.911 1.00 91.88 72 THR A CA 1
ATOM 508 C C . THR A 1 72 ? 7.465 -7.553 -6.999 1.00 91.88 72 THR A C 1
ATOM 510 O O . THR A 1 72 ? 8.650 -7.314 -7.235 1.00 91.88 72 THR A O 1
ATOM 513 N N . ALA A 1 73 ? 7.039 -8.807 -6.848 1.00 92.56 73 ALA A N 1
ATOM 514 C CA . ALA A 1 73 ? 7.940 -9.943 -7.034 1.00 92.56 73 ALA A CA 1
ATOM 515 C C . ALA A 1 73 ? 8.585 -9.958 -8.435 1.00 92.56 73 ALA A C 1
ATOM 517 O O . ALA A 1 73 ? 9.715 -10.423 -8.586 1.00 92.56 73 ALA A O 1
ATOM 518 N N . GLU A 1 74 ? 7.880 -9.453 -9.450 1.00 93.00 74 GLU A N 1
ATOM 519 C CA . GLU A 1 74 ? 8.388 -9.321 -10.814 1.00 93.00 74 GLU A CA 1
ATOM 520 C C . GLU A 1 74 ? 9.456 -8.230 -10.916 1.00 9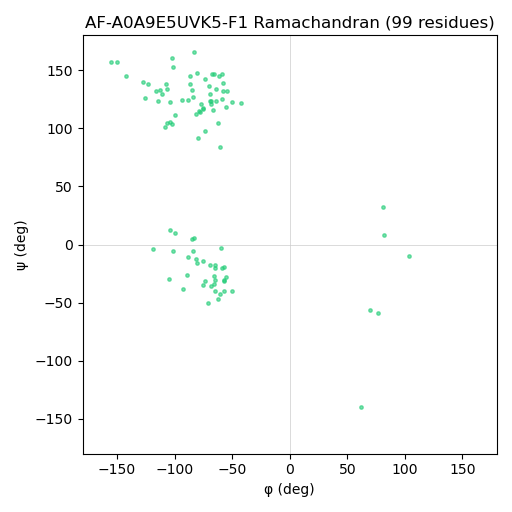3.00 74 GLU A C 1
ATOM 522 O O . GLU A 1 74 ? 10.557 -8.515 -11.392 1.00 93.00 74 GLU A O 1
ATOM 527 N N . THR A 1 75 ? 9.182 -7.021 -10.408 1.00 93.19 75 THR A N 1
ATOM 528 C CA . THR A 1 75 ? 10.145 -5.909 -10.476 1.00 93.19 75 THR A CA 1
ATOM 529 C C . THR A 1 75 ? 11.398 -6.220 -9.663 1.00 93.19 75 THR A C 1
ATOM 531 O O . THR A 1 75 ? 12.518 -6.019 -10.137 1.00 93.19 75 THR A O 1
ATOM 534 N N . VAL A 1 76 ? 11.236 -6.839 -8.489 1.00 94.25 76 VAL A N 1
ATOM 535 C CA . VAL A 1 76 ? 12.356 -7.323 -7.674 1.00 94.25 76 VAL A CA 1
ATOM 536 C C . VAL A 1 76 ? 13.153 -8.385 -8.425 1.00 94.25 76 VAL A C 1
ATOM 538 O O . VAL A 1 76 ? 14.377 -8.297 -8.472 1.00 94.25 76 VAL A O 1
ATOM 541 N N . ARG A 1 77 ? 12.494 -9.372 -9.047 1.00 92.75 77 ARG A N 1
ATOM 542 C CA . ARG A 1 77 ? 13.177 -10.425 -9.816 1.00 92.75 77 ARG A CA 1
ATOM 543 C C . ARG A 1 77 ? 13.981 -9.851 -10.978 1.00 92.75 77 ARG A C 1
ATOM 545 O O . ARG A 1 77 ? 15.105 -10.301 -11.184 1.00 92.75 77 ARG A O 1
ATOM 552 N N . ALA A 1 78 ? 13.428 -8.888 -11.708 1.00 92.31 78 ALA A N 1
ATOM 553 C CA . ALA A 1 78 ? 14.112 -8.229 -12.817 1.00 92.31 78 ALA A CA 1
ATOM 554 C C . ALA A 1 78 ? 15.340 -7.426 -12.353 1.00 92.31 78 ALA A C 1
ATOM 556 O O . ALA A 1 78 ? 16.322 -7.322 -13.085 1.00 92.31 78 ALA A O 1
ATOM 557 N N . ALA A 1 79 ? 15.311 -6.903 -11.125 1.00 91.44 79 ALA A N 1
ATOM 558 C CA . ALA A 1 79 ? 16.425 -6.172 -10.530 1.00 91.44 79 ALA A CA 1
ATOM 559 C C . ALA A 1 79 ? 17.523 -7.077 -9.931 1.00 91.44 79 ALA A C 1
ATOM 561 O O . ALA A 1 79 ? 18.604 -6.586 -9.591 1.00 91.44 79 ALA A O 1
ATOM 562 N N . LEU A 1 80 ? 17.279 -8.385 -9.765 1.00 90.50 80 LEU A N 1
ATOM 563 C CA . LEU A 1 80 ? 18.278 -9.295 -9.205 1.00 90.50 80 LEU A CA 1
ATOM 564 C C . LEU A 1 80 ? 19.438 -9.515 -10.193 1.00 90.50 80 LEU A C 1
ATOM 566 O O . LEU A 1 80 ? 19.208 -9.772 -11.374 1.00 90.50 80 LEU A O 1
ATOM 570 N N . PRO A 1 81 ? 20.700 -9.492 -9.724 1.00 88.56 81 PRO A N 1
ATOM 571 C CA . PRO A 1 81 ? 21.848 -9.725 -10.589 1.00 88.56 81 PRO A CA 1
ATOM 572 C C . PRO A 1 81 ? 21.885 -11.172 -11.089 1.00 88.56 81 PRO A C 1
ATOM 574 O O . PRO A 1 81 ? 21.566 -12.113 -10.352 1.00 88.56 81 PRO A O 1
ATOM 577 N N . GLU A 1 82 ? 22.377 -11.367 -12.314 1.00 83.00 82 GLU A N 1
ATOM 578 C CA . GLU A 1 82 ? 22.602 -12.705 -12.852 1.00 83.00 82 GLU A CA 1
ATOM 579 C C . GLU A 1 82 ? 23.568 -13.514 -11.976 1.00 83.00 82 GLU A C 1
ATOM 581 O O . GLU A 1 82 ? 24.519 -13.005 -11.368 1.00 83.00 82 GLU A O 1
ATOM 586 N N . ARG A 1 83 ? 23.337 -14.828 -11.918 1.00 79.88 83 ARG A N 1
ATOM 587 C CA . ARG A 1 83 ? 24.228 -15.769 -11.240 1.00 79.88 83 ARG A CA 1
ATOM 588 C C . ARG A 1 83 ? 25.002 -16.582 -12.282 1.00 79.88 83 ARG A C 1
ATOM 590 O O . ARG A 1 83 ? 24.438 -17.538 -12.804 1.00 79.88 83 ARG A O 1
ATOM 597 N N . PRO A 1 84 ? 26.298 -16.290 -12.514 1.00 81.81 84 PRO A N 1
ATOM 598 C CA . PRO A 1 84 ? 27.132 -17.103 -13.394 1.00 81.81 84 PRO A CA 1
ATOM 599 C C . PRO A 1 84 ? 27.199 -18.561 -12.921 1.00 81.81 84 PRO A C 1
ATOM 601 O O . PRO A 1 84 ? 27.342 -18.821 -11.722 1.00 81.81 84 PRO A O 1
ATOM 604 N N . ALA A 1 85 ? 27.129 -19.507 -13.861 1.00 75.38 85 ALA A N 1
ATOM 605 C CA . ALA A 1 85 ? 27.117 -20.947 -13.582 1.00 75.38 85 ALA A CA 1
ATOM 606 C C . ALA A 1 85 ? 28.434 -21.469 -12.975 1.00 75.38 85 ALA A C 1
ATOM 608 O O . ALA A 1 85 ? 28.425 -22.427 -12.209 1.00 75.38 85 ALA A O 1
ATOM 609 N N . THR A 1 86 ? 29.559 -20.811 -13.261 1.00 73.75 86 THR A N 1
ATOM 610 C CA . THR A 1 86 ? 30.901 -21.164 -12.760 1.00 73.75 86 THR A CA 1
ATOM 611 C C . THR A 1 86 ? 31.192 -20.624 -11.354 1.00 73.75 86 THR A C 1
ATOM 613 O O .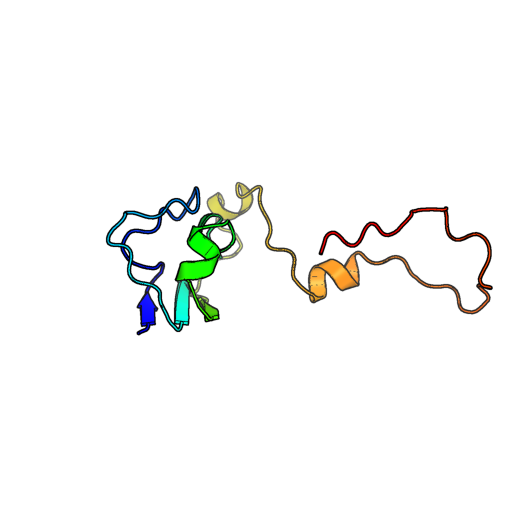 THR A 1 86 ? 32.309 -20.745 -10.852 1.00 73.75 86 THR A O 1
ATOM 616 N N . ARG A 1 87 ? 30.204 -20.005 -10.695 1.00 63.69 87 ARG A N 1
ATOM 617 C CA . ARG A 1 87 ? 30.399 -19.308 -9.421 1.00 63.69 87 ARG A CA 1
ATOM 618 C C . ARG A 1 87 ? 30.400 -20.270 -8.227 1.00 63.69 87 ARG A C 1
ATOM 620 O O . ARG A 1 87 ? 29.359 -20.808 -7.855 1.00 63.69 87 ARG A O 1
ATOM 627 N N . THR A 1 88 ? 31.555 -20.416 -7.574 1.00 64.56 88 THR A N 1
ATOM 628 C CA . THR A 1 88 ? 31.703 -21.082 -6.265 1.00 64.56 88 THR A CA 1
ATOM 629 C C . THR A 1 88 ? 31.388 -20.133 -5.096 1.00 64.56 88 THR A C 1
ATOM 631 O O . THR A 1 88 ? 31.333 -18.919 -5.264 1.00 64.56 88 THR A O 1
ATOM 634 N N . LYS A 1 89 ? 31.194 -20.678 -3.885 1.00 57.66 89 LYS A N 1
ATOM 635 C CA . LYS A 1 89 ? 30.697 -19.995 -2.665 1.00 57.66 89 LYS A CA 1
ATOM 636 C C . LYS A 1 89 ? 31.545 -18.801 -2.148 1.00 57.66 89 LYS A C 1
ATOM 638 O O . LYS A 1 89 ? 31.126 -18.160 -1.189 1.00 57.66 89 LYS A O 1
ATOM 643 N N . ALA A 1 90 ? 32.694 -18.465 -2.743 1.00 53.53 90 ALA A N 1
ATOM 644 C CA . ALA A 1 90 ? 33.591 -17.401 -2.266 1.00 53.53 90 ALA A CA 1
ATOM 645 C C . ALA A 1 90 ? 33.962 -16.372 -3.363 1.00 53.53 90 ALA A C 1
ATOM 647 O O . ALA A 1 90 ? 34.246 -16.803 -4.480 1.00 53.53 90 ALA A O 1
ATOM 648 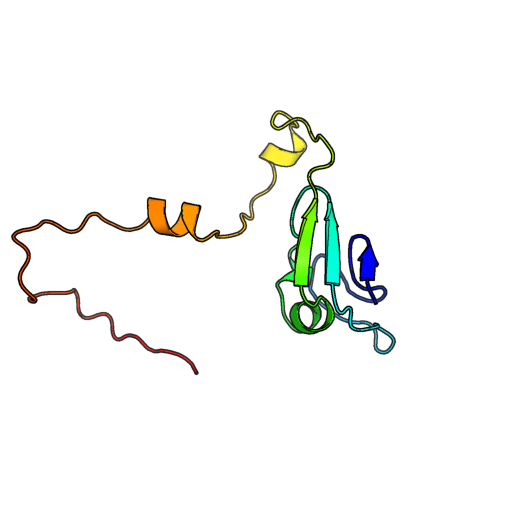N N . PRO A 1 91 ? 34.036 -15.050 -3.069 1.00 52.72 91 PRO A N 1
ATOM 649 C CA . PRO A 1 91 ? 33.527 -14.330 -1.904 1.00 52.72 91 PRO A CA 1
ATOM 650 C C . PRO A 1 91 ? 32.199 -13.637 -2.255 1.00 52.72 91 PRO A C 1
ATOM 652 O O . PRO A 1 91 ? 32.156 -12.660 -3.001 1.00 52.72 91 PRO A O 1
ATOM 655 N N . LEU A 1 92 ? 31.099 -14.114 -1.667 1.00 53.62 92 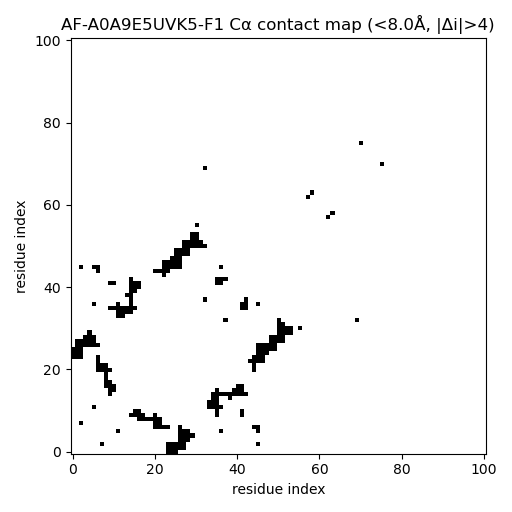LEU A N 1
ATOM 656 C CA . LEU A 1 92 ? 29.947 -13.251 -1.425 1.00 53.62 92 LEU A CA 1
ATOM 657 C C . LEU A 1 92 ? 30.494 -12.072 -0.614 1.00 53.62 92 LEU A C 1
ATOM 659 O O . LEU A 1 92 ? 31.054 -12.295 0.463 1.00 53.62 92 LEU A O 1
ATOM 663 N N . ALA A 1 93 ? 30.408 -10.847 -1.136 1.00 49.62 93 ALA A N 1
ATOM 664 C CA . ALA A 1 93 ? 30.628 -9.659 -0.325 1.00 49.62 93 ALA A CA 1
ATOM 665 C C . ALA A 1 93 ? 29.912 -9.887 1.010 1.00 49.62 93 ALA A C 1
ATOM 667 O O . ALA A 1 93 ? 28.727 -10.222 1.028 1.00 49.62 93 ALA A O 1
ATOM 668 N N . ARG A 1 94 ? 30.671 -9.829 2.106 1.00 46.47 94 ARG A N 1
ATOM 669 C CA . ARG A 1 94 ? 30.196 -10.051 3.471 1.00 46.47 94 ARG A CA 1
ATOM 670 C C . ARG A 1 94 ? 29.119 -9.010 3.780 1.00 46.47 94 ARG A C 1
ATOM 672 O O . ARG A 1 94 ? 29.416 -7.958 4.329 1.00 46.47 94 ARG A O 1
ATOM 679 N N . ARG A 1 95 ? 27.876 -9.270 3.395 1.00 44.59 95 ARG A N 1
ATOM 680 C CA . ARG A 1 95 ? 26.704 -8.572 3.906 1.00 44.59 95 ARG A CA 1
ATOM 681 C C . ARG A 1 95 ? 25.996 -9.573 4.797 1.00 44.59 95 ARG A C 1
ATOM 683 O O . ARG A 1 95 ? 25.404 -10.540 4.326 1.00 44.59 95 ARG A O 1
ATOM 690 N N . LEU A 1 96 ? 26.212 -9.378 6.097 1.00 38.09 96 LEU A N 1
ATOM 691 C CA . LEU A 1 96 ? 25.426 -9.990 7.154 1.00 38.09 96 LEU A CA 1
ATOM 692 C C . LEU A 1 96 ? 23.953 -9.746 6.823 1.00 38.09 96 LEU A C 1
ATOM 694 O O . LEU A 1 96 ? 23.531 -8.601 6.677 1.00 38.09 96 LEU A O 1
ATOM 698 N N . TRP A 1 97 ? 23.191 -10.824 6.706 1.00 35.97 97 TRP A N 1
ATOM 699 C CA . TRP A 1 97 ? 21.743 -10.762 6.762 1.00 35.97 97 TRP A CA 1
ATOM 700 C C . TRP A 1 97 ? 21.375 -10.510 8.222 1.00 35.97 97 TRP A C 1
ATOM 702 O O . TRP A 1 97 ? 21.373 -11.442 9.020 1.00 35.97 97 TRP A O 1
ATOM 712 N N . PHE A 1 98 ? 21.108 -9.258 8.590 1.00 34.25 98 PHE A N 1
ATOM 713 C CA . PHE A 1 98 ? 20.237 -9.016 9.733 1.00 34.25 98 PHE A CA 1
ATOM 714 C C . PHE A 1 98 ? 18.811 -9.185 9.226 1.00 34.25 98 PHE A C 1
ATOM 716 O O . PHE A 1 98 ? 18.212 -8.272 8.666 1.00 34.25 98 PHE A O 1
ATOM 723 N N . LEU A 1 99 ? 18.323 -10.417 9.361 1.00 34.56 99 LEU A N 1
ATOM 724 C CA . LEU A 1 99 ? 16.902 -10.686 9.470 1.00 34.56 99 LEU A CA 1
ATOM 725 C C . LEU A 1 99 ? 16.462 -9.972 10.757 1.00 34.56 99 LEU A C 1
ATOM 727 O O . LEU A 1 99 ? 16.842 -10.393 11.850 1.00 34.56 99 LEU A O 1
ATOM 731 N N . VAL A 1 100 ? 15.776 -8.839 10.630 1.00 34.41 100 VAL A N 1
ATOM 732 C CA . VAL A 1 100 ? 14.988 -8.314 11.746 1.00 34.41 100 VAL A CA 1
ATOM 7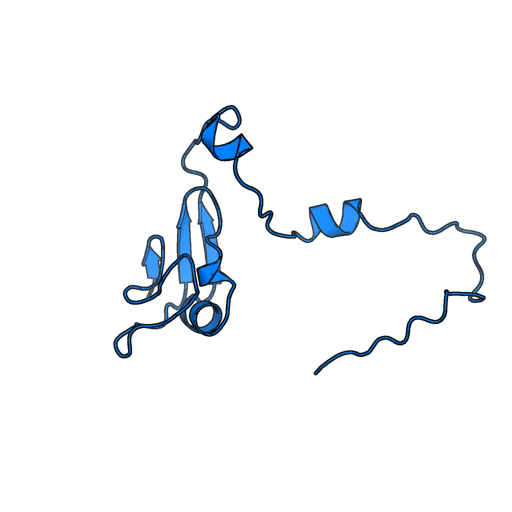33 C C . VAL A 1 100 ? 13.730 -9.170 11.752 1.00 34.41 100 VAL A C 1
ATOM 735 O O . VAL A 1 100 ? 13.029 -9.236 10.743 1.00 34.41 100 VAL A O 1
ATOM 738 N N . ALA A 1 101 ? 13.595 -9.942 12.828 1.00 35.91 101 ALA A N 1
ATOM 739 C CA . ALA A 1 101 ? 12.398 -10.699 13.157 1.00 35.91 101 ALA A CA 1
ATOM 740 C C . ALA A 1 101 ? 11.205 -9.763 13.375 1.00 35.91 101 ALA A C 1
ATOM 742 O O . ALA A 1 101 ? 11.450 -8.604 13.783 1.00 35.91 101 ALA A O 1
#

Secondary structure (DSSP, 8-state):
-EEESS-TTB-TTT--B-TTPPPPSEEEEESS--GGGTSTTHHHHS-EEEEE-----TT-HHHHT-------HHHHHHHSPP--TT--STT----------

Nearest PDB structures (foldseek):
  3rss-assembly1_A  TM=9.072E-01  e=2.484E-06  Thermotoga maritima MSB8
  3k5w-assembly1_A  TM=7.139E-01  e=2.937E-02  Helicobacter pylori
  7pel-assembly1_D  TM=2.869E-01  e=7.334E+00  Simian T-lymphotropic virus 1

=== Feature glossary ===
Legend for the data blocks above and below:

— What the protein is —

Sequence gives the chain of amino acids in standard one-letter code (A=alanine, C=cysteine, …, Y=tyrosine), read N→C. It is the only feature that is directly encoded by the gene; all structural features are derived from the folded form of this sequence.

The annotation block draws on four external resources. InterPro: which protein families and domains the sequence belongs to. GO: standardized terms for what the protein does, what process it participates in, and where in the cell it acts. CATH: which structural fold it has in the CATH hierarchy. Organism: the species of origin.

— Where its atoms are —

Atomic coordinates in PDBx/mmCIF format — the same representation the Protein Data Bank distributes. Each line of the _atom_site loop places one backbone atom in Cartesian space (units: ångströms, origin: arbitrary).

Six rendered vi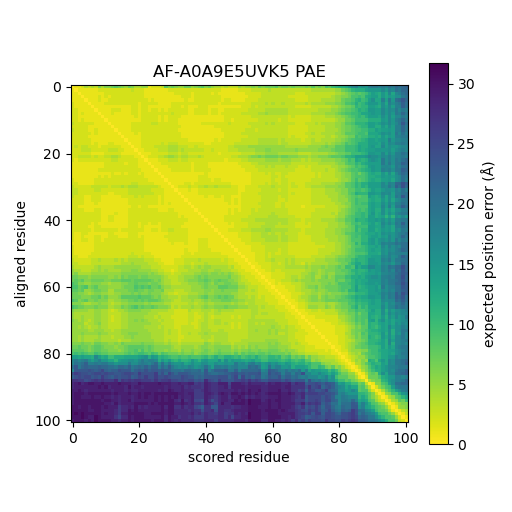ews show the 3D structure from the faces of a cube — i.e. along ±x, ±y, ±z. Rendering representation is drawn randomly per protein from cartoon (secondary-structure ribbons), sticks (backbone bonds), or molecular surface; coloring is either N→C rainbow (blue at the N-terminus through red at the C-terminus) or one color per chain.

— Local backbone conformation —

DSSP 8-state secondary structure assigns each residue one of H (α-helix), G (3₁₀-helix), I (π-helix), E (extended β-strand), B (isolated β-bridge), T (hydrogen-bonded turn), S (bend), or '-' (coil). The as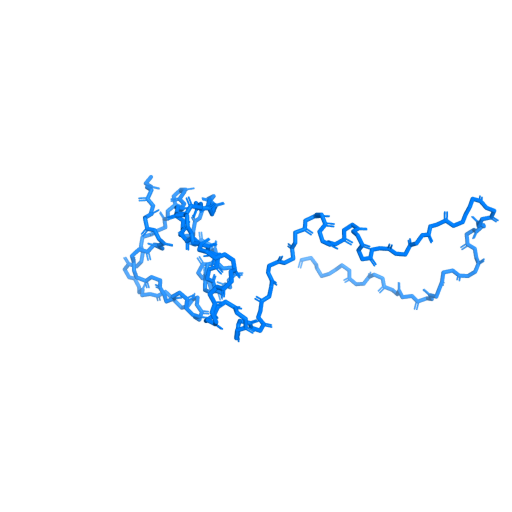signment is computed from backbone hydrogen-bond geometry via the Kabsch–Sander algorithm.

P-SEA three-state annotation labels each residue as helix, strand, or coil based purely on the geometry of the Cα trace. It serves as a fallback when the full backbone (and thus DSSP) is unavailable.

φ (phi) and ψ (psi) are the two rotatable backbone dihedrals per residue: φ is the C(i-1)–N–Cα–C torsion, ψ is the N–Cα–C–N(i+1) torsion, both in degrees on (−180°, 180°]. α-helical residues cluster near (−60°, −45°); β-strand residues near (−120°, +130°). A Ramachandran plot is simply a scatter of (φ, ψ) for every residue.

— Global shape and packing —

Radius of gyration (Rg) is the root-mean-square distance of Cα atoms from their centroid — a single number for overall size and compactness. A globular domain of N residues has Rg ≈ 2.2·N^0.38 Å; an extended or disordered chain has a much larger Rg. The Cα contact count is the number of residue pairs whose Cα atoms are within 8 Å and are more than four positions apart in sequence — a standard proxy for tertiary packing density. The bounding box is the smallest axis-aligned box enclosing all Cα atoms.

Accessible surface area quantifies burial. A residue with SASA near zero is packed into the hydrophobic core; one with SASA >100 Å² sits on the surface. Computed here via the Shrake–Rupley numerical algorithm with a 1.4 Å probe.

The contact map is a binary N×N matrix image: pixel (i, j) is dark where Cα_i and Cα_j are within 8 Å and |i−j|>4. Because the |i−j|>4 filter removes local helical contacts, off-diagonal stripes parallel to the main diagonal indicate parallel β-sheets; stripes perpendicular to it indicate antiparallel β-sheets. The Ramachandran plot scatters every residue's (φ, ψ) pair against the sterically allowed regions. The PAE heatmap renders the predicted-aligned-error matrix.

— Structural neighborhood —

A 3Di character summarizes, for each residue, the relative orientation of the Cα frame of its nearest spatial neighbor. Because it encodes fold topology rather than chemistry, 3Di alignments detect remote structural similarity that sequence alignment misses.

Structural nearest neighbors (via Foldseek easy-search vs the PDB). Reported per hit: target PDB id, E-value, and alignment TM-score. A TM-score above ~0.5 is the conventional threshold for 'same fold'.

— Confidence and disorder —

For AlphaFold models, the B-factor field carries pLDDT — the model's own estimate of local accuracy on a 0–100 scale. Regions with pLDDT<50 should be treated as essentially unmodeled; they often correspond to intrinsically disordered segments.

B-factor (Debye–Waller factor) reflects atomic displacement in the crystal lattice. It is an experimental observable (units Å²), not a prediction; low values mean the atom is pinned down, high values mean it moves or is heterogeneous across the crystal.

Predicted Aligned Error (PAE) is an AlphaFold confidence matrix: entry (i, j) is the expected error in the position of residue j, in ångströms, when the prediction is superimposed on the true structure at residue i. Low PAE within a block of residues means that block is internally rigid and well-predicted; high PAE between two blocks means their relative placement is uncertain even if each block individually is confident.